Protein AF-A0A969MNZ0-F1 (afdb_monomer_lite)

pLDDT: mean 88.61, std 12.71, range [45.28, 97.94]

Secondary structure (DSSP, 8-state):
---EE-SS-EE--TT-EEEEE--HHHHHHHHHHHTT--SSEEEEETTEEEEEPPPPPPS----

Structure (mmCIF, N/CA/C/O backbone):
data_AF-A0A969MNZ0-F1
#
_entry.id   AF-A0A969MNZ0-F1
#
loop_
_atom_site.group_PDB
_atom_site.id
_atom_site.type_symbol
_atom_site.label_atom_id
_atom_site.label_alt_id
_atom_site.label_comp_id
_atom_site.label_asym_id
_atom_site.label_entity_id
_atom_site.label_seq_id
_atom_site.pdbx_PDB_ins_code
_atom_site.Cartn_x
_atom_site.Cartn_y
_atom_site.Cartn_z
_atom_site.occupancy
_atom_site.B_iso_or_equiv
_atom_site.auth_seq_id
_atom_site.auth_comp_id
_atom_site.auth_asym_id
_atom_site.auth_atom_id
_atom_site.pdbx_PDB_model_num
ATOM 1 N N . MET A 1 1 ? 16.130 -5.054 -0.569 1.00 69.31 1 MET A N 1
ATOM 2 C CA . MET A 1 1 ? 15.642 -3.780 0.006 1.00 69.31 1 MET A CA 1
ATOM 3 C C . MET A 1 1 ? 14.264 -4.037 0.597 1.00 69.31 1 MET A C 1
ATOM 5 O O . MET A 1 1 ? 13.540 -4.836 0.016 1.00 69.31 1 MET A O 1
ATOM 9 N N . PHE A 1 2 ? 13.944 -3.465 1.758 1.00 86.88 2 PHE A N 1
ATOM 10 C CA . PHE A 1 2 ? 12.688 -3.730 2.472 1.00 86.88 2 PHE A CA 1
ATOM 11 C C . PHE A 1 2 ? 11.575 -2.771 2.036 1.00 86.88 2 PHE A C 1
ATOM 13 O O . PHE A 1 2 ? 11.856 -1.666 1.580 1.00 86.88 2 PHE A O 1
ATOM 20 N N . ALA A 1 3 ? 10.322 -3.189 2.201 1.00 92.44 3 ALA A N 1
ATOM 21 C CA . ALA A 1 3 ? 9.175 -2.293 2.112 1.00 92.44 3 ALA A CA 1
ATOM 22 C C . ALA A 1 3 ? 9.112 -1.387 3.352 1.00 92.44 3 ALA A C 1
ATOM 24 O O . ALA A 1 3 ? 9.274 -1.867 4.473 1.00 92.44 3 ALA A O 1
ATOM 25 N N . VAL A 1 4 ? 8.854 -0.095 3.150 1.00 93.19 4 VAL A N 1
ATOM 26 C CA . VAL A 1 4 ? 8.702 0.913 4.207 1.00 93.19 4 VAL A CA 1
ATOM 27 C C . VAL A 1 4 ? 7.386 1.650 3.986 1.00 93.19 4 VAL A C 1
ATOM 29 O O . VAL A 1 4 ? 7.163 2.234 2.928 1.00 93.19 4 VAL A O 1
ATOM 32 N N . VAL A 1 5 ? 6.510 1.628 4.989 1.00 90.38 5 VAL A N 1
ATOM 33 C CA . VAL A 1 5 ? 5.248 2.376 4.990 1.00 90.38 5 VAL A CA 1
ATOM 34 C C . VAL A 1 5 ? 5.147 3.110 6.317 1.00 90.38 5 VAL A C 1
ATOM 36 O O . VAL A 1 5 ? 5.052 2.494 7.374 1.00 90.38 5 VAL A O 1
ATOM 39 N N . THR A 1 6 ? 5.217 4.434 6.258 1.00 88.50 6 THR A N 1
ATOM 40 C CA . THR A 1 6 ? 5.131 5.336 7.409 1.00 88.50 6 THR A CA 1
ATOM 41 C C . THR A 1 6 ? 4.315 6.572 7.025 1.00 88.50 6 THR A C 1
ATOM 43 O O . THR A 1 6 ? 4.202 6.880 5.836 1.00 88.50 6 THR A O 1
ATOM 46 N N . PRO A 1 7 ? 3.843 7.373 7.996 1.00 83.81 7 PRO A N 1
ATOM 47 C CA . PRO A 1 7 ? 3.163 8.637 7.699 1.00 83.81 7 PRO A CA 1
ATOM 48 C C . PRO A 1 7 ? 3.996 9.650 6.891 1.00 83.81 7 PRO A C 1
ATOM 50 O O . PRO A 1 7 ? 3.450 10.627 6.390 1.00 83.81 7 PRO A O 1
ATOM 53 N N . LYS A 1 8 ? 5.321 9.456 6.785 1.00 87.38 8 LYS A N 1
ATOM 54 C CA . LYS A 1 8 ? 6.239 10.355 6.064 1.00 87.38 8 LYS A CA 1
ATOM 55 C C . LYS A 1 8 ? 6.707 9.791 4.730 1.00 87.38 8 LYS A C 1
ATOM 57 O O . LYS A 1 8 ? 6.869 10.545 3.777 1.00 87.38 8 LYS A O 1
ATOM 62 N N . GLU A 1 9 ? 6.850 8.475 4.629 1.00 90.50 9 GLU A N 1
ATOM 63 C CA . GLU A 1 9 ? 7.362 7.815 3.433 1.00 90.50 9 GLU A CA 1
ATOM 64 C C . GLU A 1 9 ? 6.615 6.518 3.116 1.00 90.50 9 GLU A C 1
ATOM 66 O O . GLU A 1 9 ? 6.348 5.703 3.999 1.00 90.50 9 GLU A O 1
ATOM 71 N N . ILE A 1 10 ? 6.359 6.315 1.823 1.00 92.88 10 ILE A N 1
ATOM 72 C CA . ILE A 1 10 ? 5.928 5.039 1.255 1.00 92.88 10 ILE A CA 1
ATOM 73 C C . ILE A 1 10 ? 6.974 4.638 0.214 1.00 92.88 10 ILE A C 1
ATOM 75 O O . ILE A 1 10 ? 7.063 5.253 -0.851 1.00 92.88 10 ILE A O 1
ATOM 79 N N . HIS A 1 11 ? 7.740 3.596 0.524 1.00 92.31 11 HIS A N 1
ATOM 80 C CA . HIS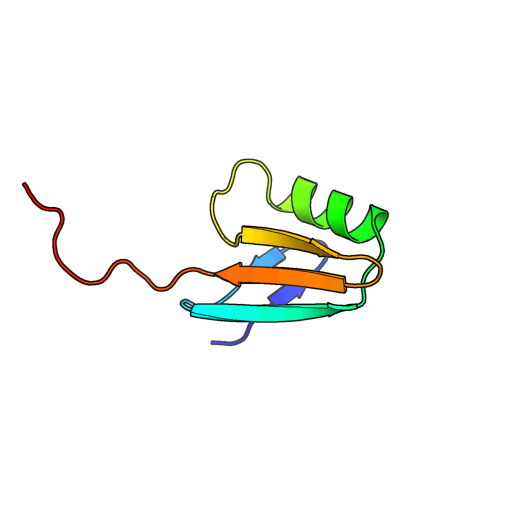 A 1 11 ? 8.698 2.959 -0.369 1.00 92.31 11 HIS A CA 1
ATOM 81 C C . HIS A 1 11 ? 8.365 1.475 -0.490 1.00 92.31 11 HIS A C 1
ATOM 83 O O . HIS A 1 11 ? 8.426 0.725 0.483 1.00 92.31 11 HIS A O 1
ATOM 89 N N . LEU A 1 12 ? 8.051 1.034 -1.705 1.00 93.69 12 LEU A N 1
ATOM 90 C CA . LEU A 1 12 ? 7.823 -0.371 -2.013 1.00 93.69 12 LEU A CA 1
ATOM 91 C C . LEU A 1 12 ? 8.805 -0.810 -3.102 1.00 93.69 12 LEU A C 1
ATOM 93 O O . LEU A 1 12 ? 8.786 -0.223 -4.189 1.00 93.69 12 LEU A O 1
ATOM 97 N N . PRO A 1 13 ? 9.640 -1.835 -2.850 1.00 93.62 13 PRO A N 1
ATOM 98 C CA . PRO A 1 13 ? 10.477 -2.409 -3.890 1.00 93.62 13 PRO A CA 1
ATOM 99 C C . PRO A 1 13 ? 9.639 -2.870 -5.094 1.00 93.62 13 PRO A C 1
ATOM 101 O O . PRO A 1 13 ? 8.505 -3.325 -4.904 1.00 93.62 13 PRO A O 1
ATOM 104 N N . PRO A 1 14 ? 10.192 -2.815 -6.317 1.00 92.56 14 PRO A N 1
ATOM 105 C CA . PRO A 1 14 ? 9.652 -3.479 -7.500 1.00 92.56 14 PRO A CA 1
ATOM 106 C C . PRO A 1 14 ? 8.910 -4.794 -7.243 1.00 92.56 14 PRO A C 1
ATOM 108 O O . PRO A 1 14 ? 9.460 -5.709 -6.636 1.00 92.56 14 PRO A O 1
ATOM 111 N N . GLY A 1 15 ? 7.672 -4.896 -7.731 1.00 92.12 15 GLY A N 1
ATOM 112 C CA . GLY A 1 15 ? 6.862 -6.116 -7.623 1.00 92.12 15 GLY A CA 1
ATOM 113 C C . GLY A 1 15 ? 6.296 -6.417 -6.231 1.00 92.12 15 GLY A C 1
ATOM 114 O O . GLY A 1 15 ? 5.671 -7.460 -6.048 1.00 92.12 15 GLY A O 1
ATOM 115 N N . THR A 1 16 ? 6.484 -5.534 -5.245 1.00 94.88 16 THR A N 1
ATOM 116 C CA . THR A 1 16 ? 5.931 -5.732 -3.899 1.00 94.88 16 THR A CA 1
ATOM 117 C C . THR A 1 16 ? 4.415 -5.580 -3.902 1.00 94.88 16 THR A C 1
ATOM 119 O O . THR A 1 16 ? 3.879 -4.574 -4.370 1.00 94.88 16 THR A O 1
ATOM 122 N N . VAL A 1 17 ? 3.734 -6.543 -3.281 1.00 94.69 17 VAL A N 1
ATOM 123 C CA . VAL A 1 17 ? 2.325 -6.437 -2.896 1.00 94.69 17 VAL A CA 1
ATOM 124 C C . VAL A 1 17 ? 2.252 -6.514 -1.379 1.00 94.69 17 VAL A C 1
ATOM 126 O O . VAL A 1 17 ? 2.610 -7.530 -0.789 1.00 94.69 17 VAL A O 1
ATOM 129 N N . LEU A 1 18 ? 1.794 -5.435 -0.751 1.00 94.81 18 LEU A N 1
ATOM 130 C CA . LEU A 1 18 ? 1.559 -5.368 0.684 1.00 94.81 18 LEU A CA 1
ATOM 131 C C . LEU A 1 18 ? 0.055 -5.318 0.940 1.00 94.81 18 LEU A C 1
ATOM 133 O O . LEU A 1 18 ? -0.659 -4.514 0.342 1.00 94.81 18 LEU A O 1
ATOM 137 N N . LYS A 1 19 ? -0.409 -6.172 1.847 1.00 95.88 19 LYS A N 1
ATOM 138 C CA . LYS A 1 19 ? -1.779 -6.192 2.352 1.00 95.88 19 LYS A CA 1
ATOM 139 C C . LYS A 1 19 ? -1.716 -5.984 3.856 1.00 95.88 19 LYS A C 1
ATOM 141 O O . LYS A 1 19 ? -1.032 -6.737 4.545 1.00 95.88 19 LYS A O 1
ATOM 146 N N . LEU A 1 20 ? -2.401 -4.957 4.337 1.00 93.94 20 LEU A N 1
ATOM 147 C CA . LEU A 1 20 ? -2.409 -4.573 5.742 1.00 93.94 20 LEU A CA 1
ATOM 148 C C . LEU A 1 20 ? -3.843 -4.278 6.203 1.00 93.94 20 LEU A C 1
ATOM 150 O O . LEU A 1 20 ? -4.660 -3.846 5.383 1.00 93.94 20 LEU A O 1
ATOM 154 N N . PRO A 1 21 ? -4.171 -4.513 7.485 1.00 96.81 21 PRO A N 1
ATOM 155 C CA . PRO A 1 21 ? -5.415 -4.007 8.047 1.00 96.81 21 PRO A CA 1
ATOM 156 C C . PRO A 1 21 ? -5.417 -2.474 8.002 1.00 96.81 21 PRO A C 1
ATOM 158 O O . PRO A 1 21 ? -4.366 -1.853 8.158 1.00 96.81 21 PRO A O 1
ATOM 161 N N . GLY A 1 22 ? -6.585 -1.872 7.788 1.00 95.56 22 GLY A N 1
ATOM 162 C CA . GLY A 1 22 ? -6.714 -0.417 7.824 1.00 95.56 22 GLY A CA 1
ATOM 163 C C . GLY A 1 22 ? -8.140 0.095 7.654 1.00 95.56 22 GLY A C 1
ATOM 164 O O . GLY A 1 22 ? -9.000 -0.559 7.054 1.00 95.56 22 GLY A O 1
ATOM 165 N N . SER A 1 23 ? -8.395 1.278 8.200 1.00 97.31 23 SER A N 1
ATOM 166 C CA . SER A 1 23 ? -9.659 1.999 8.077 1.00 97.31 23 SER A CA 1
ATOM 167 C C . SER A 1 23 ? -9.747 2.778 6.759 1.00 97.31 23 SER A C 1
ATOM 169 O O . SER A 1 23 ? -8.777 2.915 6.009 1.00 97.31 23 SER A O 1
ATOM 171 N N . TRP A 1 24 ? -10.940 3.297 6.462 1.00 96.88 24 TRP A N 1
ATOM 172 C CA . TRP A 1 24 ? -11.132 4.195 5.323 1.00 96.88 24 TRP A CA 1
ATOM 173 C C . TRP A 1 24 ? -10.338 5.503 5.483 1.00 96.88 24 TRP A C 1
ATOM 175 O O . TRP A 1 24 ? -9.717 5.957 4.524 1.00 96.88 24 TRP A O 1
ATOM 185 N N . ASP A 1 25 ? -10.278 6.064 6.692 1.00 96.81 25 ASP A N 1
ATOM 186 C CA . ASP A 1 25 ? -9.550 7.311 6.969 1.00 96.81 25 ASP A CA 1
ATOM 187 C C . ASP A 1 25 ? -8.029 7.138 6.819 1.00 96.81 25 ASP A C 1
ATOM 189 O O . ASP A 1 25 ? -7.329 8.011 6.294 1.00 96.81 25 ASP A O 1
ATOM 193 N N . GLU A 1 26 ? -7.503 5.976 7.217 1.00 95.00 26 GLU A N 1
ATOM 194 C CA . GLU A 1 26 ? -6.095 5.618 7.012 1.00 95.00 26 GLU A CA 1
ATOM 195 C C . GLU A 1 26 ? -5.781 5.454 5.520 1.00 95.00 26 GLU A C 1
ATOM 197 O O . GLU A 1 26 ? -4.758 5.949 5.044 1.00 95.00 26 GLU A O 1
ATOM 202 N N . TYR A 1 27 ? -6.687 4.834 4.754 1.00 95.38 27 TYR A N 1
ATOM 203 C CA . TYR A 1 27 ? -6.578 4.766 3.296 1.00 95.38 27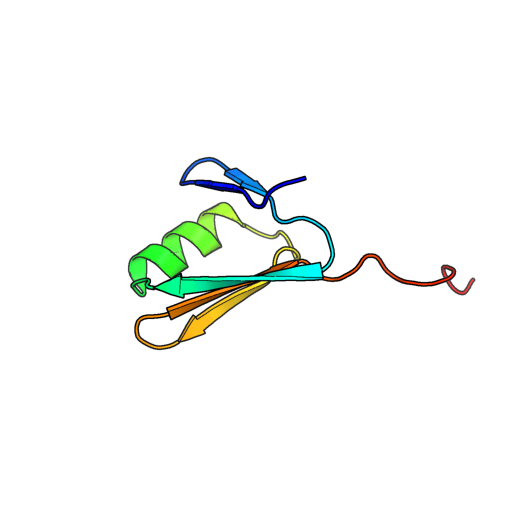 TYR A CA 1
ATOM 204 C C . TYR A 1 27 ? -6.546 6.160 2.661 1.00 95.38 27 TYR A C 1
ATOM 206 O O . TYR A 1 27 ? -5.683 6.423 1.824 1.00 95.38 27 TYR A O 1
ATOM 214 N N . GLN A 1 28 ? -7.447 7.063 3.060 1.00 95.75 28 GLN A N 1
ATOM 215 C CA . GLN A 1 28 ? -7.472 8.429 2.534 1.00 95.75 28 GLN A CA 1
ATOM 216 C C . GLN A 1 28 ? -6.180 9.180 2.864 1.00 95.75 28 GLN A C 1
ATOM 218 O O . GLN A 1 28 ? -5.623 9.845 1.991 1.00 95.75 28 GLN A O 1
ATOM 223 N N . SER A 1 29 ? -5.658 9.011 4.080 1.00 94.12 29 SER A N 1
ATOM 224 C CA . SER A 1 29 ? -4.387 9.609 4.504 1.00 94.12 29 SER A CA 1
ATOM 225 C C . SER A 1 29 ? -3.209 9.107 3.660 1.00 94.12 29 SER A C 1
ATOM 227 O O . SER A 1 29 ? -2.423 9.907 3.150 1.00 94.12 29 SER A O 1
ATOM 229 N N . LEU A 1 30 ? -3.118 7.791 3.436 1.00 93.62 30 LEU A N 1
ATOM 230 C CA . LEU A 1 30 ? -2.090 7.192 2.577 1.00 93.62 30 LEU A CA 1
ATOM 231 C C . LEU A 1 30 ? -2.242 7.625 1.111 1.00 93.62 30 LEU A C 1
ATOM 233 O O . LEU A 1 30 ? -1.251 7.910 0.442 1.00 93.62 30 LEU A O 1
ATOM 237 N N . SER A 1 31 ? -3.475 7.710 0.606 1.00 93.44 31 SER A N 1
ATOM 238 C CA . SER A 1 31 ? -3.755 8.183 -0.752 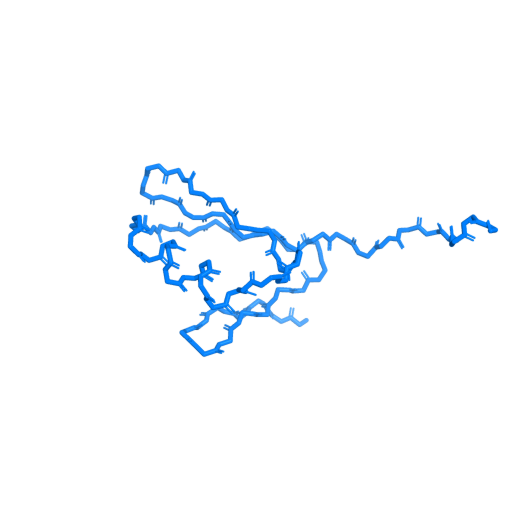1.00 93.44 31 SER A CA 1
ATOM 239 C C . SER A 1 31 ? -3.344 9.646 -0.934 1.00 93.44 31 SER A C 1
ATOM 241 O O . SER A 1 31 ? -2.755 9.988 -1.956 1.00 93.44 31 SER A O 1
ATOM 243 N N . ALA A 1 32 ? -3.596 10.504 0.057 1.00 94.19 32 ALA A N 1
ATOM 244 C CA . ALA A 1 32 ? -3.167 11.900 0.035 1.00 94.19 32 ALA A CA 1
ATOM 245 C C . ALA A 1 32 ? -1.634 12.025 0.060 1.00 94.19 32 ALA A C 1
ATOM 247 O O . ALA A 1 32 ? -1.068 12.830 -0.674 1.00 94.19 32 ALA A O 1
ATOM 248 N N . GLN A 1 33 ? -0.952 11.182 0.842 1.00 93.25 33 GLN A N 1
ATOM 249 C CA . GLN A 1 33 ? 0.510 11.108 0.862 1.00 93.25 33 GLN A CA 1
ATOM 250 C C . GLN A 1 33 ? 1.094 10.625 -0.479 1.00 93.25 33 GLN A C 1
ATOM 252 O O . GLN A 1 33 ? 2.188 11.039 -0.876 1.00 93.25 33 GLN A O 1
ATOM 257 N N . LEU A 1 34 ? 0.400 9.731 -1.193 1.00 92.62 34 LEU A N 1
ATOM 258 C CA . LEU A 1 34 ? 0.787 9.317 -2.545 1.00 92.62 34 LEU A CA 1
ATOM 259 C C . LEU A 1 34 ? 0.654 10.462 -3.553 1.00 92.62 34 LEU A C 1
ATOM 261 O O . LEU A 1 34 ? 1.526 10.584 -4.418 1.00 92.62 34 LEU A O 1
ATOM 265 N N . GLY A 1 35 ? -0.350 11.325 -3.395 1.00 91.19 35 GLY A N 1
ATOM 266 C CA . GLY A 1 35 ? -0.618 12.430 -4.313 1.00 91.19 35 GLY A CA 1
ATOM 267 C C . GLY A 1 35 ? -0.880 11.915 -5.729 1.00 91.19 35 GLY A C 1
ATOM 268 O O . GLY A 1 35 ? -1.488 10.862 -5.908 1.00 91.19 35 GLY A O 1
ATOM 269 N N . ASP A 1 36 ? -0.349 12.608 -6.737 1.00 90.62 36 ASP A N 1
ATOM 270 C CA . ASP A 1 36 ? -0.531 12.250 -8.154 1.00 90.62 36 ASP A CA 1
ATOM 271 C C . ASP A 1 36 ? 0.406 11.127 -8.642 1.00 90.62 36 ASP A C 1
ATOM 273 O O . ASP A 1 36 ? 0.507 10.848 -9.841 1.00 90.62 36 ASP A O 1
ATOM 277 N N . ARG A 1 37 ? 1.135 10.465 -7.732 1.00 88.69 37 ARG A N 1
ATOM 278 C CA . ARG A 1 37 ? 2.030 9.363 -8.099 1.00 88.69 37 ARG A CA 1
ATOM 279 C C . ARG A 1 37 ? 1.220 8.172 -8.603 1.00 88.69 37 ARG A C 1
ATOM 281 O O . ARG A 1 37 ? 0.361 7.638 -7.911 1.00 88.69 37 ARG A O 1
ATOM 288 N N . SER A 1 38 ? 1.581 7.667 -9.780 1.00 83.06 38 SER A N 1
ATOM 289 C CA . SER A 1 38 ? 0.975 6.460 -10.361 1.00 83.06 38 SER A CA 1
ATOM 290 C C . SER A 1 38 ? 1.418 5.152 -9.683 1.00 83.06 38 SER A C 1
ATOM 292 O O . SER A 1 38 ? 0.835 4.092 -9.930 1.00 83.06 38 SER A O 1
ATOM 294 N N . SER A 1 39 ? 2.457 5.212 -8.840 1.00 86.75 39 SER A N 1
ATOM 295 C CA . SER A 1 39 ? 3.037 4.078 -8.124 1.00 86.75 39 SER A CA 1
ATOM 296 C C . SER A 1 39 ? 3.554 4.491 -6.733 1.00 86.75 39 SER A C 1
ATOM 298 O O . SER A 1 39 ? 4.173 5.553 -6.616 1.00 86.75 39 SER A O 1
ATOM 300 N N . PRO A 1 40 ? 3.389 3.640 -5.702 1.00 92.75 40 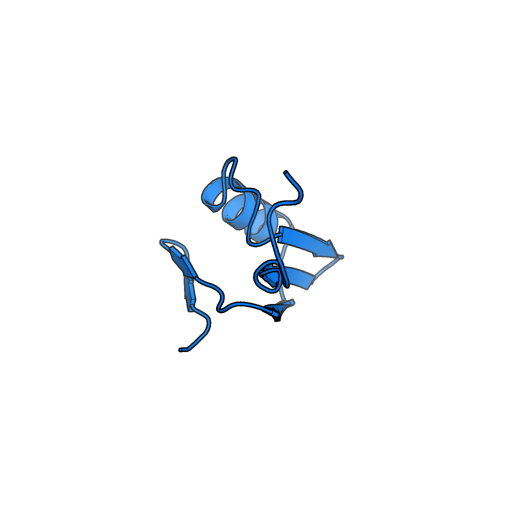PRO A N 1
ATOM 301 C CA . PRO A 1 40 ? 2.630 2.388 -5.727 1.00 92.75 40 PRO A CA 1
ATOM 302 C C . PRO A 1 40 ? 1.118 2.624 -5.840 1.00 92.75 40 PRO A C 1
ATOM 304 O O . PRO A 1 40 ? 0.592 3.636 -5.391 1.00 92.75 40 PRO A O 1
ATOM 307 N N . ARG A 1 41 ? 0.406 1.665 -6.437 1.00 94.12 41 ARG A N 1
ATOM 308 C CA . ARG A 1 41 ? -1.060 1.697 -6.534 1.00 94.12 41 ARG A CA 1
ATOM 309 C C . ARG A 1 41 ? -1.661 1.339 -5.181 1.00 94.12 41 ARG A C 1
ATOM 311 O O . ARG A 1 41 ? -1.261 0.329 -4.603 1.00 94.12 41 ARG A O 1
ATOM 318 N N . ILE A 1 42 ? -2.655 2.097 -4.727 1.00 95.69 42 ILE A N 1
ATOM 319 C CA . ILE A 1 42 ? -3.386 1.837 -3.483 1.00 95.69 42 ILE A CA 1
ATOM 320 C C . ILE A 1 42 ? -4.829 1.406 -3.776 1.00 95.69 42 ILE A C 1
ATOM 322 O O . ILE A 1 42 ? -5.450 1.890 -4.722 1.00 95.69 42 ILE A O 1
ATOM 326 N N . LYS A 1 43 ? -5.368 0.466 -2.994 1.00 96.81 43 LYS A N 1
ATOM 327 C CA . LYS A 1 43 ? -6.784 0.070 -3.025 1.00 96.81 43 LYS A CA 1
ATOM 328 C C . LYS A 1 43 ? -7.311 -0.143 -1.613 1.00 96.81 43 LYS A C 1
ATOM 330 O O . LYS A 1 43 ? -6.589 -0.666 -0.768 1.00 96.81 43 LYS A O 1
ATOM 335 N N . TYR A 1 44 ? -8.584 0.181 -1.409 1.00 97.94 44 TYR A N 1
ATOM 336 C CA . TYR A 1 44 ? -9.312 -0.119 -0.181 1.00 97.94 44 TYR A CA 1
ATOM 337 C C . TYR A 1 44 ? -10.288 -1.280 -0.372 1.00 97.94 44 TYR A C 1
ATOM 339 O O . TYR A 1 44 ? -10.954 -1.398 -1.405 1.00 97.94 44 TYR A O 1
ATOM 347 N N . ARG A 1 45 ? -10.398 -2.109 0.659 1.00 96.38 45 ARG A N 1
ATOM 348 C CA . ARG A 1 45 ? -11.511 -3.020 0.930 1.00 96.38 45 ARG A CA 1
ATOM 349 C C . ARG A 1 45 ? -11.911 -2.819 2.395 1.00 96.38 45 ARG A C 1
ATOM 351 O O . ARG A 1 45 ? -11.062 -2.404 3.174 1.00 96.38 45 ARG A O 1
ATOM 358 N N . PRO A 1 46 ? -13.156 -3.107 2.804 1.00 97.00 46 PRO A N 1
ATOM 359 C CA . PRO A 1 46 ? -13.551 -2.954 4.203 1.00 97.00 46 PRO A CA 1
ATOM 360 C C . PRO A 1 46 ? -12.559 -3.632 5.166 1.00 97.00 46 PRO A C 1
ATOM 362 O O . PRO A 1 46 ? -12.393 -4.849 5.126 1.00 97.00 46 PRO A O 1
ATOM 365 N N . GLY A 1 47 ? -11.882 -2.824 5.989 1.00 96.56 47 GLY A N 1
ATOM 366 C CA . GLY A 1 47 ? -10.873 -3.263 6.963 1.00 96.56 47 GLY A CA 1
ATOM 367 C C . GLY A 1 47 ? -9.479 -3.579 6.402 1.00 96.56 47 GLY A C 1
ATOM 368 O O . GLY A 1 47 ? -8.630 -4.060 7.148 1.00 96.56 47 GLY A O 1
ATOM 369 N N . GLU A 1 48 ? -9.221 -3.333 5.117 1.00 97.94 48 GLU A N 1
ATOM 370 C CA . GLU A 1 48 ? -8.004 -3.764 4.429 1.00 97.94 48 GLU A CA 1
ATOM 371 C C . GLU A 1 48 ? -7.517 -2.754 3.384 1.00 97.94 48 GLU A C 1
ATOM 373 O O . GLU A 1 48 ? -8.271 -2.257 2.546 1.00 97.94 48 GLU A O 1
ATOM 378 N N . ILE A 1 49 ? -6.207 -2.523 3.373 1.00 97.25 49 ILE A N 1
ATOM 379 C CA . ILE A 1 49 ? -5.527 -1.680 2.395 1.00 97.25 49 ILE A CA 1
ATOM 380 C C . ILE A 1 49 ? -4.522 -2.539 1.628 1.00 97.25 49 ILE A C 1
ATOM 382 O O . ILE A 1 49 ? -3.729 -3.280 2.214 1.00 97.25 49 ILE A O 1
ATOM 386 N N . LEU A 1 50 ? -4.554 -2.432 0.299 1.00 97.12 50 LEU A N 1
ATOM 387 C CA . LEU A 1 50 ? -3.555 -3.014 -0.593 1.00 97.12 50 LEU A CA 1
ATOM 388 C C . LEU A 1 50 ? -2.669 -1.915 -1.168 1.00 97.12 50 LEU A C 1
ATOM 390 O O . LEU A 1 50 ? -3.180 -0.956 -1.745 1.00 97.12 50 LEU A O 1
ATOM 394 N N . LEU A 1 51 ? -1.355 -2.117 -1.104 1.00 95.50 51 LEU A N 1
ATOM 395 C CA . LEU A 1 51 ? -0.359 -1.322 -1.816 1.00 95.50 51 LEU A CA 1
ATOM 396 C C . LEU A 1 51 ? 0.418 -2.218 -2.783 1.00 95.50 51 LEU A C 1
ATOM 398 O O . LEU A 1 51 ? 0.869 -3.302 -2.418 1.00 95.50 51 LEU A O 1
ATOM 402 N N . MET A 1 52 ? 0.570 -1.773 -4.027 1.00 95.75 52 MET A N 1
ATOM 403 C CA . MET A 1 52 ? 1.174 -2.564 -5.099 1.00 95.75 52 MET A CA 1
ATOM 404 C C . MET A 1 52 ? 2.196 -1.725 -5.862 1.00 95.75 52 MET A C 1
ATOM 406 O O . MET A 1 52 ? 1.829 -0.785 -6.571 1.00 95.75 52 MET A O 1
ATOM 410 N N . ALA A 1 53 ? 3.470 -2.089 -5.756 1.00 93.94 53 ALA A N 1
ATOM 411 C CA . ALA A 1 53 ? 4.500 -1.602 -6.661 1.00 93.94 53 ALA A CA 1
ATOM 412 C C . ALA A 1 53 ? 4.502 -2.480 -7.921 1.00 93.94 53 ALA A C 1
ATOM 414 O O . ALA A 1 53 ? 4.671 -3.697 -7.809 1.00 93.94 53 ALA A O 1
ATOM 415 N N . PRO A 1 54 ? 4.314 -1.909 -9.124 1.00 89.69 54 PRO A N 1
ATOM 416 C CA . PRO A 1 54 ? 4.461 -2.676 -10.349 1.00 89.69 54 PRO A CA 1
ATOM 417 C C . PRO A 1 54 ? 5.894 -3.216 -10.457 1.00 89.69 54 PRO A C 1
ATOM 419 O O . PRO A 1 54 ? 6.840 -2.663 -9.886 1.00 89.69 54 PRO A O 1
ATOM 422 N N . LEU A 1 55 ? 6.063 -4.307 -11.201 1.00 88.44 55 LEU A N 1
ATOM 423 C CA . LEU A 1 55 ? 7.393 -4.675 -11.672 1.00 88.44 55 LEU A CA 1
ATOM 424 C C . LEU A 1 55 ? 7.893 -3.582 -12.631 1.00 88.44 55 LEU A C 1
ATOM 426 O O . LEU A 1 55 ? 7.077 -3.004 -13.356 1.00 88.44 55 LEU A O 1
ATOM 430 N N . PRO A 1 56 ? 9.205 -3.295 -12.668 1.00 81.25 56 PRO A N 1
ATOM 431 C CA . PRO A 1 56 ? 9.787 -2.502 -13.729 1.00 81.25 56 PRO A CA 1
ATOM 432 C C . PRO A 1 56 ? 9.403 -3.119 -15.070 1.00 81.25 56 PRO A C 1
ATOM 434 O O . PRO A 1 56 ? 9.343 -4.347 -15.221 1.00 81.25 56 PRO A O 1
ATOM 437 N N . GLU A 1 57 ? 9.101 -2.246 -16.022 1.00 73.62 57 GLU A N 1
ATOM 438 C CA . GLU A 1 57 ? 8.741 -2.637 -17.376 1.00 73.62 57 GLU A CA 1
ATOM 439 C C . GLU A 1 57 ? 9.829 -3.567 -17.930 1.00 73.62 57 GLU A C 1
ATOM 441 O O . GLU A 1 57 ? 11.010 -3.215 -17.977 1.00 73.62 57 GLU A O 1
ATOM 446 N N . HIS A 1 58 ? 9.446 -4.787 -18.305 1.00 63.91 58 HIS A N 1
ATOM 447 C CA . HIS A 1 58 ? 10.354 -5.695 -18.991 1.00 63.91 58 HIS A CA 1
ATOM 448 C C . HIS A 1 58 ? 10.375 -5.331 -20.478 1.00 63.91 58 HIS A C 1
ATOM 450 O O . HIS A 1 58 ? 9.366 -5.479 -21.156 1.00 63.91 58 HIS A O 1
ATOM 456 N N . GLY A 1 59 ? 11.549 -4.931 -20.980 1.00 50.34 59 GLY A N 1
ATOM 457 C CA . GLY A 1 59 ? 11.889 -4.944 -22.406 1.00 50.34 59 GLY A CA 1
ATOM 458 C C . GLY A 1 59 ? 11.429 -3.732 -23.225 1.00 50.34 59 GLY A C 1
ATOM 459 O O . GLY A 1 59 ? 10.245 -3.550 -23.448 1.00 50.34 59 GLY A O 1
ATOM 460 N N . ARG A 1 60 ? 12.428 -2.977 -23.721 1.00 53.12 60 ARG A N 1
ATOM 461 C CA . ARG A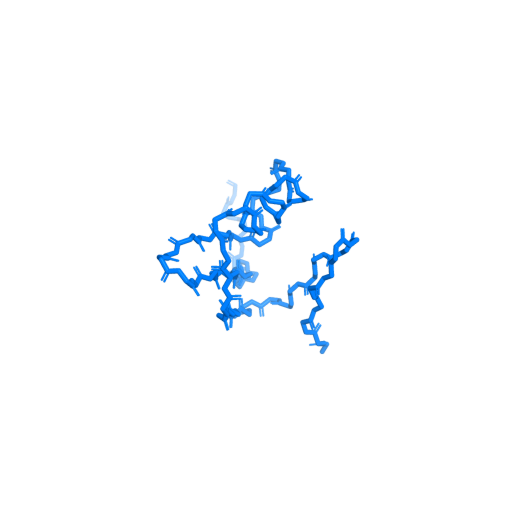 1 60 ? 12.424 -1.956 -24.795 1.00 53.12 60 ARG A CA 1
ATOM 462 C C . ARG A 1 60 ? 11.199 -1.036 -24.862 1.00 53.12 60 ARG A C 1
ATOM 464 O O . ARG A 1 60 ? 10.124 -1.451 -25.275 1.00 53.12 60 ARG A O 1
ATOM 471 N N . LYS A 1 61 ? 11.443 0.271 -24.691 1.00 53.91 61 LYS A N 1
ATOM 472 C CA . LYS A 1 61 ? 10.676 1.285 -25.429 1.00 53.91 61 LYS A CA 1
ATOM 473 C C . LYS A 1 61 ? 10.627 0.832 -26.893 1.00 53.91 61 LYS A C 1
ATOM 475 O O . LYS A 1 61 ? 11.664 0.824 -27.559 1.00 53.91 61 LYS A O 1
ATOM 480 N N . ALA A 1 62 ? 9.477 0.339 -27.343 1.00 45.28 62 ALA A N 1
ATOM 481 C CA . ALA A 1 62 ? 9.217 0.217 -28.761 1.00 45.28 62 ALA A CA 1
ATOM 482 C C . ALA A 1 62 ? 9.229 1.654 -29.290 1.00 45.28 62 ALA A C 1
ATOM 484 O O . ALA A 1 62 ? 8.507 2.493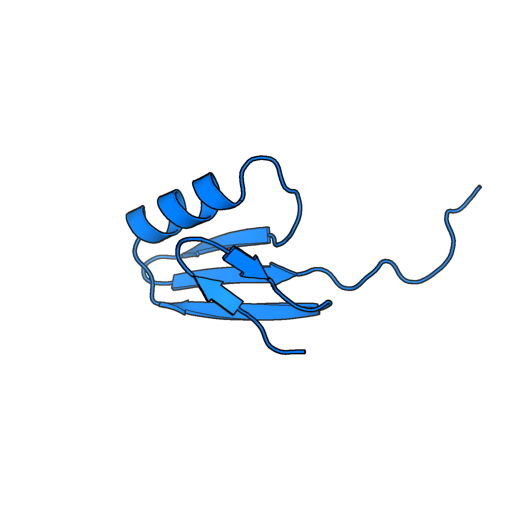 -28.757 1.00 45.28 62 ALA A O 1
ATOM 485 N N . SER A 1 63 ? 10.178 1.872 -30.201 1.00 53.00 63 SER A N 1
ATOM 486 C CA . SER A 1 63 ? 10.464 3.034 -31.049 1.00 53.00 63 SER A CA 1
ATOM 487 C C . SER A 1 63 ? 9.615 4.286 -30.853 1.00 53.00 63 SER A C 1
ATOM 489 O O . SER A 1 63 ? 8.399 4.226 -31.128 1.00 53.00 63 SER A O 1
#

Radius of gyration: 13.02 Å; chains: 1; bounding box: 29×19×39 Å

Sequence (63 aa):
MFAVVTPKEIHLPPGTVLKLPGSWDEYQSLSAQLGDRSSPRIKYRPGEILLMAPLPEHGRKAS

Foldseek 3Di:
DDADDDLQDGDDPAFDKDKDFDDPVVQVSVDVNCPPPPPQDWDDDHRMIITGGHHPDPDDPPD